Protein AF-A0A737ESK4-F1 (afdb_monomer)

Sequence (52 aa):
MKLILPFPPSVNTYWRHPNKGAFAGKSLISAAGRKFQSAACAAIVEQLRRLP

Foldseek 3Di:
DDFDADDADDPPQQWDADCDDPRHRHIDGHPSNVVRVVRRQVSCCVVVVDHD

Nearest PDB structures (foldseek):
  5x7z-assembly1_A-2  TM=4.334E-01  e=1.852E+00  Mycobacterium tuberculosis H37Rv

Radius of gyration: 14.28 Å; Cα contacts (8 Å, |Δi|>4): 50; chains: 1; bounding box: 32×17×36 Å

Structure (mmCIF, N/CA/C/O backbone):
data_AF-A0A737ESK4-F1
#
_entry.id   AF-A0A737ESK4-F1
#
loop_
_atom_site.group_PDB
_atom_site.id
_atom_site.type_symbol
_atom_site.label_atom_id
_atom_site.label_alt_id
_atom_site.label_comp_id
_atom_site.label_asym_id
_atom_site.label_entity_id
_atom_site.label_seq_id
_atom_site.pdbx_PDB_ins_code
_atom_site.Cartn_x
_atom_site.Cartn_y
_atom_site.Cartn_z
_atom_site.occupancy
_atom_site.B_iso_or_equiv
_atom_site.auth_seq_id
_atom_site.auth_comp_id
_atom_site.auth_asym_id
_atom_site.auth_atom_id
_atom_site.pdbx_PDB_model_num
ATOM 1 N N . MET A 1 1 ? -14.753 14.021 15.655 1.00 81.75 1 MET A N 1
ATOM 2 C CA . MET A 1 1 ? -14.592 12.557 15.510 1.00 81.75 1 MET A CA 1
ATOM 3 C C . MET A 1 1 ? -13.121 12.264 15.251 1.00 81.75 1 MET A C 1
ATOM 5 O O . MET A 1 1 ? -12.524 12.996 14.472 1.00 81.75 1 MET A O 1
ATOM 9 N N . LYS A 1 2 ? -12.523 11.280 15.933 1.00 89.94 2 LYS A N 1
ATOM 10 C CA . LYS A 1 2 ? -11.095 10.938 15.810 1.00 89.94 2 LYS A CA 1
ATOM 11 C C . LYS A 1 2 ? -10.980 9.503 15.301 1.00 89.94 2 LYS A C 1
ATOM 13 O O . LYS A 1 2 ? -11.541 8.616 15.930 1.00 89.94 2 LYS A O 1
ATOM 18 N N . LEU A 1 3 ? -10.286 9.305 14.181 1.00 93.06 3 LEU A N 1
ATOM 19 C CA . LEU A 1 3 ? -10.029 7.988 13.593 1.00 93.06 3 LEU A CA 1
ATOM 20 C C . LEU A 1 3 ? -8.604 7.545 13.914 1.00 93.06 3 LEU A C 1
ATOM 22 O O . LEU A 1 3 ? -7.667 8.340 13.826 1.00 93.06 3 LEU A O 1
ATOM 26 N N . ILE A 1 4 ? -8.450 6.275 14.265 1.00 95.56 4 ILE A N 1
ATOM 27 C CA . ILE A 1 4 ? -7.156 5.624 14.464 1.00 95.56 4 ILE A CA 1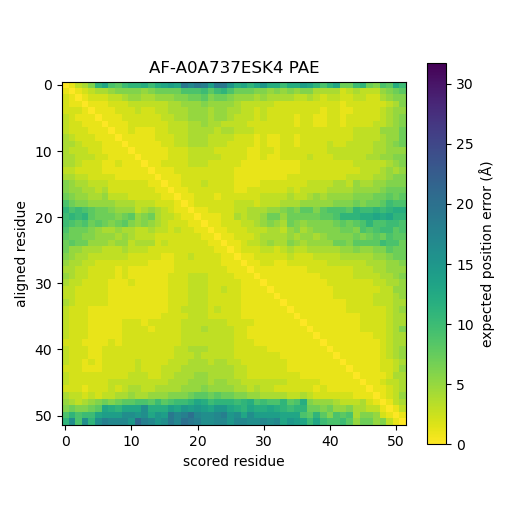
ATOM 28 C C . ILE A 1 4 ? -6.869 4.793 13.217 1.00 95.56 4 ILE A C 1
ATOM 30 O O . ILE A 1 4 ? -7.623 3.884 12.884 1.00 95.56 4 ILE A O 1
ATOM 34 N N . LEU A 1 5 ? -5.795 5.122 12.506 1.00 96.06 5 LEU A N 1
ATOM 35 C CA . LEU A 1 5 ? -5.390 4.433 11.282 1.00 96.06 5 LEU A CA 1
ATOM 36 C C . LEU A 1 5 ? -4.045 3.731 11.499 1.00 96.06 5 LEU A C 1
ATOM 38 O O . LEU A 1 5 ? -3.261 4.174 12.343 1.00 96.06 5 LEU A O 1
ATOM 42 N N . PRO A 1 6 ? -3.754 2.652 10.748 1.00 96.88 6 PRO A N 1
ATOM 43 C CA . PRO A 1 6 ? -2.441 2.024 10.797 1.00 96.88 6 PRO A CA 1
ATOM 44 C C . PRO A 1 6 ? -1.345 3.015 10.388 1.00 96.88 6 PRO A C 1
ATOM 46 O O . PRO A 1 6 ? -1.585 3.958 9.632 1.00 96.88 6 PRO A O 1
ATOM 49 N N . PHE A 1 7 ? -0.120 2.782 10.859 1.00 97.31 7 PHE A N 1
ATOM 50 C CA . PHE A 1 7 ? 1.027 3.562 10.407 1.00 97.31 7 PHE A CA 1
ATOM 51 C C . PHE A 1 7 ? 1.316 3.260 8.924 1.00 97.31 7 PHE A C 1
ATOM 53 O O . PHE A 1 7 ? 1.289 2.088 8.526 1.00 97.31 7 PHE A O 1
ATOM 60 N N . PRO A 1 8 ? 1.565 4.277 8.081 1.00 97.06 8 PRO A N 1
ATOM 61 C CA . PRO A 1 8 ? 1.778 4.057 6.660 1.00 97.06 8 PRO A CA 1
ATOM 62 C C . PRO A 1 8 ? 3.160 3.456 6.376 1.00 97.06 8 PRO A C 1
ATOM 64 O O . PRO A 1 8 ? 4.113 3.681 7.125 1.00 97.06 8 PRO A O 1
ATOM 67 N N . PRO A 1 9 ? 3.319 2.725 5.260 1.00 97.50 9 PRO A N 1
ATOM 68 C CA . PRO A 1 9 ? 4.649 2.433 4.748 1.00 97.50 9 PRO A CA 1
ATOM 69 C C . PRO A 1 9 ? 5.316 3.734 4.269 1.00 97.50 9 PRO A C 1
ATOM 71 O O . PRO A 1 9 ? 4.646 4.729 3.984 1.00 97.50 9 PRO A O 1
ATOM 74 N N . SER A 1 10 ? 6.642 3.722 4.126 1.00 98.19 10 SER A N 1
ATOM 75 C CA . SER A 1 10 ? 7.359 4.856 3.533 1.00 98.19 10 SER A CA 1
ATOM 76 C C . SER A 1 10 ? 6.902 5.115 2.093 1.00 98.19 10 SER A C 1
ATOM 78 O O . SER A 1 10 ? 6.401 4.216 1.413 1.00 98.19 10 SER A O 1
ATOM 80 N N . VAL A 1 11 ? 7.125 6.336 1.599 1.00 97.38 11 VAL A N 1
ATOM 81 C CA . VAL A 1 11 ? 6.741 6.745 0.235 1.00 97.38 11 VAL A CA 1
ATOM 82 C C . VAL A 1 11 ? 7.317 5.794 -0.822 1.00 97.38 11 VAL A C 1
ATOM 84 O O . VAL A 1 11 ? 6.585 5.323 -1.690 1.00 97.38 11 VAL A O 1
ATOM 87 N N . ASN A 1 12 ? 8.595 5.433 -0.690 1.00 97.00 12 ASN A N 1
ATOM 88 C CA . ASN A 1 12 ? 9.277 4.523 -1.615 1.00 97.00 12 ASN A CA 1
ATOM 89 C C . ASN A 1 12 ? 8.734 3.090 -1.549 1.00 97.00 12 ASN A C 1
ATOM 91 O O . ASN A 1 12 ? 8.755 2.377 -2.544 1.00 97.00 12 ASN A O 1
ATOM 95 N N . THR A 1 13 ? 8.235 2.662 -0.388 1.00 97.56 13 THR A N 1
ATOM 96 C CA . THR A 1 13 ? 7.587 1.355 -0.238 1.00 97.56 13 THR A CA 1
ATOM 97 C C . THR A 1 13 ? 6.151 1.387 -0.755 1.00 97.56 13 THR A C 1
ATOM 99 O O . THR A 1 13 ? 5.646 0.368 -1.224 1.00 97.56 13 THR A O 1
ATOM 102 N N . TYR A 1 14 ? 5.468 2.530 -0.677 1.00 98.06 14 TYR A N 1
ATOM 103 C CA . TYR A 1 14 ? 4.081 2.683 -1.116 1.00 98.06 14 TYR A CA 1
ATOM 104 C C . TYR A 1 14 ? 3.950 2.667 -2.641 1.00 98.06 14 TYR A C 1
ATOM 106 O O . TYR A 1 14 ? 3.035 2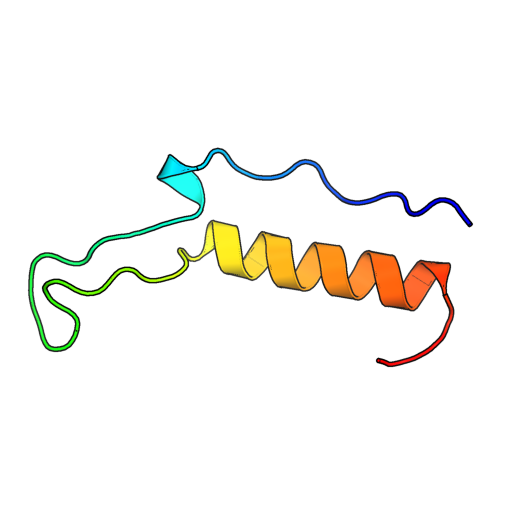.039 -3.180 1.00 98.06 14 TYR A O 1
ATOM 114 N N . TRP A 1 15 ? 4.869 3.329 -3.339 1.00 97.69 15 TRP A N 1
ATOM 115 C CA . TRP A 1 15 ? 4.841 3.475 -4.791 1.00 97.69 15 TRP A CA 1
ATOM 116 C C . TRP A 1 15 ? 5.817 2.528 -5.481 1.00 97.69 15 TRP A C 1
ATOM 118 O O . TRP A 1 15 ? 6.814 2.094 -4.916 1.00 97.69 15 TRP A O 1
ATOM 128 N N . ARG A 1 16 ? 5.517 2.184 -6.731 1.00 95.81 16 ARG A N 1
ATOM 129 C CA . ARG A 1 16 ? 6.434 1.466 -7.615 1.00 95.81 16 ARG A CA 1
ATOM 130 C C . ARG A 1 16 ? 6.349 2.026 -9.025 1.00 95.81 16 ARG A C 1
ATOM 132 O O . ARG A 1 16 ? 5.271 2.399 -9.489 1.00 95.81 16 ARG A O 1
ATOM 139 N N . HIS A 1 17 ? 7.476 1.977 -9.717 1.00 96.00 17 HIS A N 1
ATOM 140 C CA . HIS A 1 17 ? 7.608 2.434 -11.094 1.00 96.00 17 HIS A CA 1
ATOM 141 C C . HIS A 1 17 ? 8.179 1.280 -11.921 1.00 96.00 17 HIS A C 1
ATOM 143 O O . HIS A 1 17 ? 9.388 1.043 -11.896 1.00 96.00 17 HIS A O 1
ATOM 149 N N . PRO A 1 18 ? 7.330 0.464 -12.572 1.00 95.12 18 PRO A N 1
ATOM 150 C CA . PRO A 1 18 ? 7.817 -0.562 -13.476 1.00 95.12 18 PRO A CA 1
ATOM 151 C C . PRO A 1 18 ? 8.589 0.094 -14.624 1.00 95.12 18 PRO A C 1
ATOM 153 O O . PRO A 1 18 ? 8.114 1.050 -15.232 1.00 95.12 18 PRO A O 1
ATOM 156 N N . ASN A 1 19 ? 9.754 -0.459 -14.948 1.00 94.88 19 ASN A N 1
ATOM 157 C CA . ASN A 1 19 ? 10.600 0.027 -16.045 1.00 94.88 19 ASN A CA 1
ATOM 158 C C . ASN A 1 19 ? 10.506 -0.859 -17.298 1.00 94.88 19 ASN A C 1
ATOM 160 O O . ASN A 1 19 ? 11.157 -0.590 -18.300 1.00 94.88 19 ASN A O 1
ATOM 164 N N . LYS A 1 20 ? 9.729 -1.949 -17.239 1.00 93.31 20 LYS A N 1
ATOM 165 C CA . LYS A 1 20 ? 9.568 -2.927 -18.324 1.00 93.31 20 LYS A CA 1
ATOM 166 C C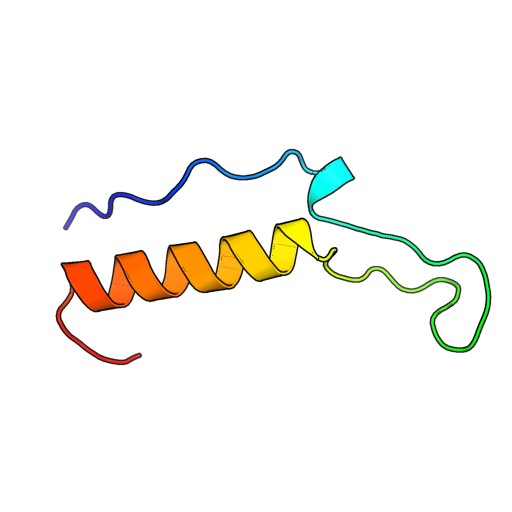 . LYS A 1 20 ? 8.122 -3.421 -18.408 1.00 93.31 20 LYS A C 1
ATOM 168 O O . LYS A 1 20 ? 7.395 -3.405 -17.412 1.00 93.31 20 LYS A O 1
ATOM 173 N N . GLY A 1 21 ? 7.740 -3.907 -19.589 1.00 93.81 21 GLY A N 1
ATOM 174 C CA . GLY A 1 21 ? 6.419 -4.478 -19.867 1.00 93.81 21 GLY A CA 1
ATOM 175 C C . GLY A 1 21 ? 5.318 -3.433 -20.082 1.00 93.81 21 GLY A C 1
ATOM 176 O O . GLY A 1 21 ? 5.585 -2.239 -20.174 1.00 93.81 21 GLY A O 1
ATOM 177 N N . ALA A 1 22 ? 4.061 -3.883 -20.129 1.00 94.06 22 ALA A N 1
ATOM 178 C CA . ALA A 1 22 ? 2.890 -3.057 -20.472 1.00 94.06 22 ALA A CA 1
ATOM 179 C C . ALA A 1 22 ? 2.617 -1.874 -19.517 1.00 94.06 22 ALA A C 1
ATOM 181 O O . ALA A 1 22 ? 1.845 -0.966 -19.829 1.00 94.06 22 ALA A O 1
ATOM 182 N N . PHE A 1 23 ? 3.239 -1.884 -18.338 1.00 93.25 23 PHE A N 1
ATOM 183 C CA . PHE A 1 23 ? 3.115 -0.831 -17.332 1.00 93.25 23 PHE A CA 1
ATOM 184 C C . PHE A 1 23 ? 4.396 -0.003 -17.169 1.00 93.25 23 PHE A C 1
ATOM 186 O O . PHE A 1 23 ? 4.513 0.732 -16.187 1.00 93.25 23 PHE A O 1
ATOM 193 N N . ALA A 1 24 ? 5.350 -0.128 -18.097 1.00 95.69 24 ALA A N 1
ATOM 194 C CA . ALA A 1 24 ? 6.568 0.671 -18.094 1.00 95.69 24 ALA A CA 1
ATOM 195 C C . ALA A 1 24 ? 6.247 2.175 -18.089 1.00 95.69 24 ALA A C 1
ATOM 197 O O . ALA A 1 24 ? 5.358 2.627 -18.811 1.00 95.69 24 ALA A O 1
ATOM 198 N N . GLY A 1 25 ? 6.948 2.937 -17.247 1.00 94.69 25 GLY A N 1
ATOM 199 C CA . GLY A 1 25 ? 6.780 4.391 -17.132 1.00 94.69 25 GLY A CA 1
ATOM 200 C C . GLY A 1 25 ? 5.558 4.841 -16.325 1.00 94.69 25 GLY A C 1
ATOM 201 O O . GLY A 1 25 ? 5.338 6.040 -16.175 1.00 94.69 25 GLY A O 1
ATOM 202 N N . LYS A 1 26 ? 4.763 3.913 -15.773 1.00 95.62 26 LYS A N 1
ATOM 203 C CA . LYS A 1 26 ? 3.606 4.251 -14.930 1.00 95.62 26 LYS A CA 1
ATOM 204 C C . LYS A 1 26 ? 3.970 4.249 -13.448 1.00 95.62 26 LYS A C 1
ATOM 206 O O . LYS A 1 26 ? 4.688 3.373 -12.971 1.00 95.62 26 LYS A O 1
ATOM 211 N N . SER A 1 27 ? 3.389 5.178 -12.697 1.00 96.56 27 SER A N 1
ATOM 212 C CA . SER A 1 27 ? 3.403 5.159 -11.231 1.00 96.56 27 SER A CA 1
ATOM 213 C C . SER A 1 27 ? 2.248 4.304 -10.730 1.00 96.56 27 SER A C 1
ATOM 215 O O . SER A 1 27 ? 1.086 4.618 -10.975 1.00 96.56 27 SER A O 1
ATOM 217 N N .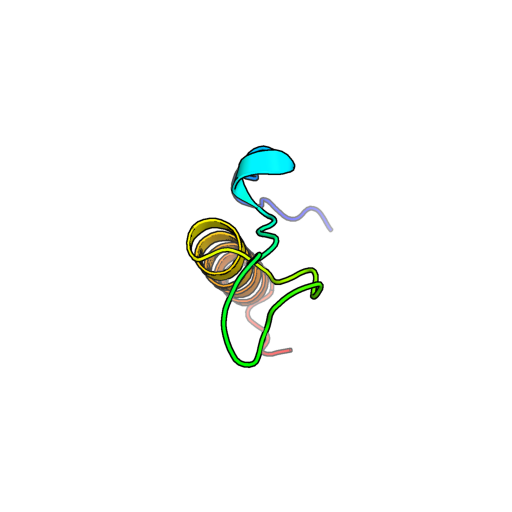 LEU A 1 28 ? 2.557 3.202 -10.052 1.00 96.69 28 LEU A N 1
ATOM 218 C CA . LEU A 1 28 ? 1.559 2.269 -9.535 1.00 96.69 28 LEU A CA 1
ATOM 219 C C . LEU A 1 28 ? 1.689 2.132 -8.024 1.00 96.69 28 LEU A C 1
ATOM 221 O O . LEU A 1 28 ? 2.779 2.228 -7.464 1.00 96.69 28 LEU A O 1
ATOM 225 N N 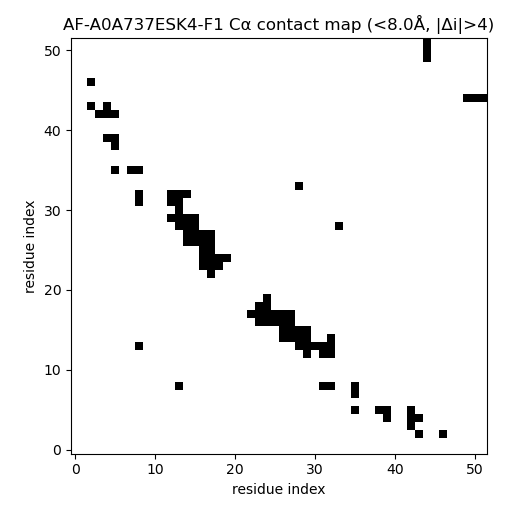. ILE A 1 29 ? 0.583 1.801 -7.366 1.00 97.44 29 ILE A N 1
ATOM 226 C CA . ILE A 1 29 ? 0.611 1.429 -5.952 1.00 97.44 29 ILE A CA 1
ATOM 227 C C . ILE A 1 29 ? 1.288 0.057 -5.828 1.00 97.44 29 ILE A C 1
ATOM 229 O O . ILE A 1 29 ? 1.015 -0.886 -6.592 1.00 97.44 29 ILE A O 1
ATOM 233 N N . SER A 1 30 ? 2.204 -0.064 -4.875 1.00 97.38 30 SER A N 1
ATOM 234 C CA . SER A 1 30 ? 2.881 -1.316 -4.555 1.00 97.38 30 SER A CA 1
ATOM 235 C C . SER A 1 30 ? 1.932 -2.305 -3.862 1.00 97.38 30 SER A C 1
ATOM 237 O O . SER A 1 30 ? 0.796 -1.984 -3.512 1.00 97.38 30 SER A O 1
ATOM 239 N N . ALA A 1 31 ? 2.377 -3.546 -3.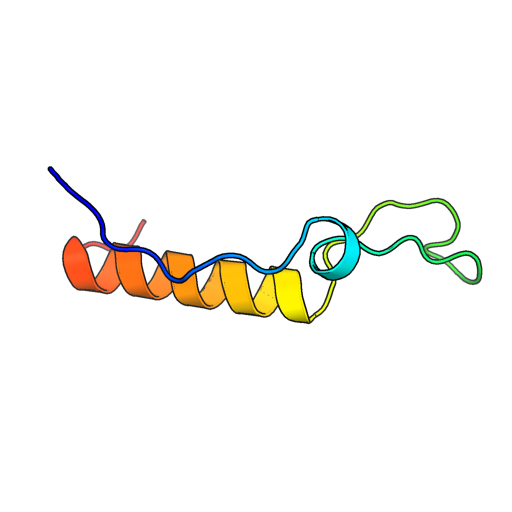654 1.00 97.56 31 ALA A N 1
ATOM 240 C CA . ALA A 1 31 ? 1.607 -4.498 -2.852 1.00 97.56 31 ALA A CA 1
A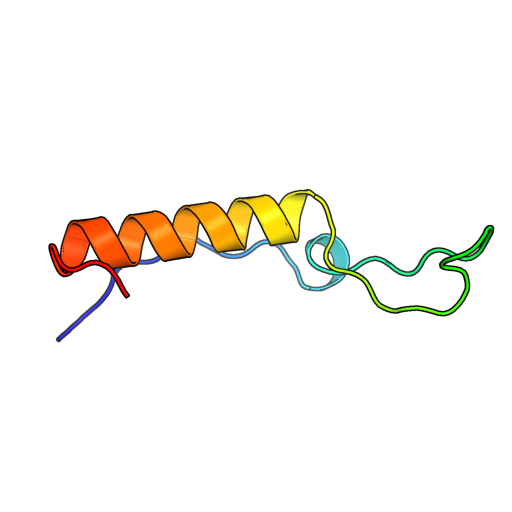TOM 241 C C . ALA A 1 31 ? 1.423 -4.008 -1.402 1.00 97.56 31 ALA A C 1
ATOM 243 O O . ALA A 1 31 ? 0.327 -4.108 -0.855 1.00 97.56 31 ALA A O 1
ATOM 244 N N . ALA A 1 32 ? 2.466 -3.411 -0.814 1.00 97.69 32 ALA A N 1
ATOM 245 C CA . ALA A 1 32 ? 2.409 -2.832 0.524 1.00 97.69 32 ALA A CA 1
ATOM 246 C C . ALA A 1 32 ? 1.438 -1.643 0.591 1.00 97.69 32 ALA A C 1
ATOM 248 O O . ALA A 1 32 ? 0.639 -1.565 1.522 1.00 97.69 32 ALA A O 1
ATOM 249 N N . GLY A 1 33 ? 1.438 -0.771 -0.424 1.00 98.06 33 GLY A N 1
ATOM 250 C CA . GLY A 1 33 ? 0.491 0.341 -0.512 1.00 98.06 33 GLY A CA 1
ATOM 251 C C . GLY A 1 33 ? -0.965 -0.131 -0.589 1.00 98.06 33 GLY A C 1
ATOM 252 O O . GLY A 1 33 ? -1.815 0.379 0.138 1.00 98.06 33 GLY A O 1
ATOM 253 N N . ARG A 1 34 ? -1.254 -1.179 -1.377 1.00 98.12 34 ARG A N 1
ATOM 254 C CA . ARG A 1 34 ? -2.604 -1.776 -1.445 1.00 98.12 34 ARG A CA 1
ATOM 255 C C . ARG A 1 34 ? -3.022 -2.443 -0.132 1.00 98.12 34 ARG A C 1
ATOM 257 O O . ARG A 1 34 ? -4.177 -2.316 0.278 1.00 98.12 34 ARG A O 1
ATOM 264 N N . LYS A 1 35 ? -2.092 -3.118 0.555 1.00 98.06 35 LYS A N 1
ATOM 265 C CA . LYS A 1 35 ? -2.341 -3.698 1.886 1.00 98.06 35 LYS A CA 1
ATOM 266 C C . LYS A 1 35 ? -2.685 -2.607 2.901 1.00 98.06 35 LYS A C 1
ATOM 268 O O . LYS A 1 35 ? -3.653 -2.754 3.640 1.00 98.06 35 LYS A O 1
ATOM 273 N N . PHE A 1 36 ? -1.939 -1.502 2.891 1.00 98.12 36 PHE A N 1
ATOM 274 C CA . PHE A 1 36 ? -2.227 -0.346 3.735 1.00 98.12 36 PHE A CA 1
ATOM 275 C C . PHE A 1 36 ? -3.606 0.255 3.438 1.00 98.12 36 PHE A C 1
ATOM 277 O O . PHE A 1 36 ? -4.368 0.479 4.371 1.00 98.12 36 PHE A O 1
ATOM 284 N N . GLN A 1 37 ? -3.963 0.458 2.163 1.00 97.19 37 GLN A N 1
ATOM 285 C CA . GLN A 1 37 ? -5.289 0.973 1.791 1.00 97.19 37 GLN A CA 1
ATOM 286 C C . GLN A 1 37 ? -6.421 0.088 2.317 1.00 97.19 37 GLN A C 1
ATOM 288 O O . GLN A 1 37 ? -7.383 0.593 2.890 1.00 97.19 37 GLN A O 1
ATOM 293 N N . SER A 1 38 ? -6.280 -1.229 2.165 1.00 97.12 38 SER A N 1
ATOM 294 C CA . SER A 1 38 ? -7.275 -2.191 2.648 1.00 97.12 38 SER A CA 1
ATOM 295 C C . SER A 1 38 ? -7.412 -2.133 4.173 1.00 97.12 38 SER A C 1
ATOM 297 O O . SER A 1 38 ? -8.524 -2.084 4.690 1.00 97.12 38 SER A O 1
ATOM 299 N N . ALA A 1 39 ? -6.287 -2.066 4.895 1.00 97.19 39 ALA A N 1
ATOM 300 C CA . ALA A 1 39 ? -6.275 -1.961 6.353 1.00 97.19 39 ALA A CA 1
ATOM 301 C C . ALA A 1 39 ? -6.861 -0.632 6.858 1.00 97.19 39 ALA A C 1
ATOM 303 O O . ALA A 1 39 ? -7.621 -0.621 7.821 1.00 97.19 39 ALA A O 1
ATOM 304 N N . ALA A 1 40 ? -6.547 0.483 6.195 1.00 96.56 40 ALA A N 1
ATOM 305 C CA . ALA A 1 40 ? -7.109 1.786 6.530 1.00 96.56 40 ALA A CA 1
ATOM 306 C C . ALA A 1 40 ? -8.626 1.818 6.292 1.00 96.56 40 ALA A C 1
ATOM 308 O O . ALA A 1 40 ? -9.364 2.291 7.149 1.00 96.56 40 ALA A O 1
ATOM 309 N N . CYS A 1 41 ? -9.098 1.262 5.171 1.00 95.38 41 CYS A N 1
ATOM 310 C CA . CYS A 1 41 ? -10.527 1.151 4.880 1.00 95.38 41 CYS A CA 1
ATOM 311 C C . CYS A 1 41 ? -11.252 0.312 5.942 1.00 95.38 41 CYS A C 1
ATOM 313 O O . CYS A 1 41 ? -12.254 0.758 6.498 1.00 95.38 41 CYS A O 1
ATOM 315 N N . ALA A 1 42 ? -10.702 -0.855 6.293 1.00 95.25 42 ALA A N 1
ATOM 316 C CA . ALA A 1 42 ? -11.252 -1.703 7.348 1.00 95.25 42 ALA A CA 1
ATOM 317 C C . ALA A 1 42 ? -11.338 -0.962 8.692 1.00 95.25 42 ALA A C 1
ATOM 319 O O . ALA A 1 42 ? -12.394 -0.963 9.317 1.00 95.25 42 ALA A O 1
ATOM 320 N N . ALA A 1 43 ? -10.275 -0.251 9.087 1.00 95.25 43 ALA A N 1
ATOM 321 C CA . ALA A 1 43 ? -10.255 0.530 10.322 1.00 95.25 43 ALA A CA 1
ATOM 322 C C . ALA A 1 43 ? -11.326 1.635 10.337 1.00 95.25 43 ALA A C 1
ATOM 324 O O . ALA A 1 43 ? -11.930 1.892 11.377 1.00 95.25 43 ALA A O 1
ATOM 325 N N . ILE A 1 44 ? -11.576 2.281 9.194 1.00 94.50 44 ILE A N 1
ATOM 326 C CA . ILE A 1 44 ? -12.627 3.297 9.051 1.00 94.50 44 ILE A CA 1
ATOM 327 C C . ILE A 1 44 ? -14.006 2.659 9.219 1.00 94.50 44 ILE A C 1
ATOM 329 O O . ILE A 1 44 ? -14.801 3.140 10.022 1.00 94.50 44 ILE A O 1
ATOM 333 N N . VAL A 1 45 ? -14.284 1.570 8.499 1.00 94.69 45 VAL A N 1
ATOM 334 C CA . VAL A 1 45 ? -15.578 0.873 8.568 1.00 94.69 45 VAL A CA 1
ATOM 335 C C . VAL A 1 45 ? -15.848 0.348 9.974 1.00 94.69 45 VAL A C 1
ATOM 337 O O . VAL A 1 45 ? -16.956 0.507 10.478 1.00 94.6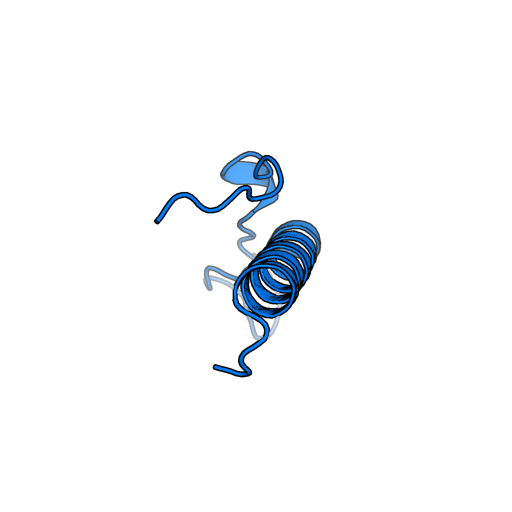9 45 VAL A O 1
ATOM 340 N N . GLU A 1 46 ? -14.845 -0.227 10.634 1.00 93.50 46 GLU A N 1
ATOM 341 C CA . GLU A 1 46 ? -14.961 -0.750 11.996 1.00 93.50 46 GLU A CA 1
ATOM 342 C C . GLU A 1 46 ? -15.282 0.356 13.010 1.00 93.50 46 GLU A C 1
ATOM 344 O O . GLU A 1 46 ? -16.185 0.208 13.836 1.00 93.50 46 GLU A O 1
ATOM 349 N N . GLN A 1 47 ? -14.590 1.495 12.917 1.00 93.75 47 GLN A N 1
ATOM 350 C CA . GLN A 1 47 ? -14.785 2.618 13.837 1.00 93.75 47 GLN A CA 1
ATOM 351 C C . GLN A 1 47 ? -16.09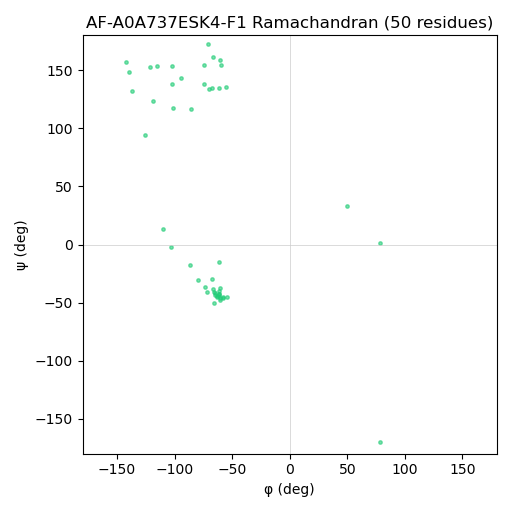0 3.375 13.582 1.00 93.75 47 GLN A C 1
ATOM 353 O O . GLN A 1 47 ? -16.729 3.829 14.529 1.00 93.75 47 GLN A O 1
ATOM 358 N N . LEU A 1 48 ? -16.497 3.518 12.319 1.00 93.19 48 LEU A N 1
ATOM 359 C CA . LEU A 1 48 ? -17.726 4.228 11.953 1.00 93.19 48 LEU A CA 1
ATOM 360 C C . LEU A 1 48 ? -18.967 3.336 11.978 1.00 93.19 48 LEU A C 1
ATOM 362 O O . LEU A 1 48 ? -20.080 3.859 11.993 1.00 93.19 48 LEU A O 1
ATOM 366 N N . ARG A 1 49 ? -18.785 2.008 11.953 1.00 87.31 49 ARG A N 1
ATOM 367 C CA . ARG A 1 49 ? -19.842 0.996 11.776 1.00 87.31 49 ARG A CA 1
ATOM 368 C C . ARG A 1 49 ? -20.751 1.289 10.580 1.00 87.31 49 ARG A C 1
ATOM 370 O O . ARG A 1 49 ? -21.946 1.007 10.601 1.00 87.31 49 ARG A O 1
ATOM 377 N N . ARG A 1 50 ? -20.175 1.882 9.537 1.00 78.75 50 ARG A N 1
ATOM 378 C CA . ARG A 1 50 ? -20.865 2.299 8.320 1.00 78.75 50 ARG A CA 1
ATOM 379 C C . ARG A 1 50 ? -20.008 1.917 7.126 1.00 78.75 50 ARG A C 1
ATOM 381 O O . ARG A 1 50 ? -18.805 2.170 7.126 1.00 78.75 50 ARG A O 1
ATOM 388 N N . LEU A 1 51 ? -20.635 1.298 6.132 1.00 73.19 51 LEU A N 1
ATOM 389 C CA . LEU A 1 51 ? -19.987 1.050 4.851 1.00 73.19 51 LEU A CA 1
ATOM 390 C C . LEU A 1 51 ? -19.914 2.369 4.060 1.00 73.19 51 LEU A C 1
ATOM 392 O O . LEU A 1 51 ? -20.872 3.148 4.137 1.00 73.19 51 LEU A O 1
ATOM 396 N N . PRO A 1 52 ? -18.780 2.642 3.390 1.00 64.00 52 PRO A N 1
ATOM 397 C CA . PRO A 1 52 ? -18.601 3.837 2.573 1.00 64.00 52 PRO A CA 1
ATOM 398 C C . PRO A 1 52 ? -19.588 3.891 1.404 1.00 64.00 52 PRO A C 1
ATOM 400 O O . PRO A 1 52 ? -19.923 2.815 0.858 1.00 64.00 52 PRO A O 1
#

Solvent-accessible surface area (backbone atoms only — not comparable to full-atom values): 3267 Å² total; per-residue (Å²): 140,86,85,77,65,74,85,78,71,55,72,77,56,25,42,40,68,44,84,60,70,100,52,42,83,39,85,40,74,24,75,60,31,51,51,49,52,52,52,39,51,50,41,49,30,66,75,65,74,45,83,133

Secondary structure (DSSP, 8-state):
-----PPPPPHHHHEE---SSTTTT--EE-HHHHHHHHHHHHHHHHHHTS--

Organism: Salmonella enterica (NCBI:txid28901)

pLDDT: mean 94.15, std 6.35, range [64.0, 98.19]

InterPro domains:
  IPR036614 Holliday junction resolvase RusA-like superfamily [G3DSA:3.30.1330.70] (1-52)
  IPR036614 Holliday junction resolvase RusA-like superfamily [SSF103084] (2-51)

Mean predicted aligned error: 3.61 Å